Protein AF-G9L454-F1 (afdb_monomer)

Secondary structure (DSSP, 8-state):
-----SSSS--S---TTSSS-HHHHHHHHHHHHHTS--HHHHHHHHHHHSHHHHHHHHHHHHHHHHHHHHHHHHHHHS--TT--THHHHHHHHHHHHHHHHHHHHHHHHHHHHHHHHHHHHHHHHHHHHHHTT-----HHHHHHHHTTPPPPPPPPP--

Mean predicted aligned error: 12.68 Å

Foldseek 3Di:
DDDDPPPPPPPDDDALPPPDDPVRVVVVVVLVVVLPDDVVLVVVVVLLVDPVNLCPPLVVLVVQLVVLVVVLVVVVPPPPVPDDSVVSVVSNVVSVVVSVVVVVVSVVSSVVSVVSNVVSVVVVVVVVVVSVVPPDDDPQNVVCVVVVHDRDDDDDDDD

Solvent-accessible surface area (backbone atoms only — not comparable to full-atom values): 9552 Å² total; per-residue (Å²): 139,86,91,87,84,85,86,81,86,79,89,71,89,76,62,70,72,72,86,52,51,77,66,55,52,49,54,52,55,50,48,60,58,72,57,55,57,57,69,69,58,45,50,48,48,59,39,62,72,36,78,64,55,63,43,66,67,51,48,57,38,47,51,52,19,55,48,31,48,52,47,33,58,53,58,70,70,48,92,55,95,85,65,68,68,60,60,42,45,52,50,20,53,50,33,45,51,51,35,52,52,53,51,51,52,51,51,52,52,52,49,55,52,50,52,52,54,51,52,43,51,54,49,50,56,51,51,58,44,46,52,69,73,53,87,80,77,55,71,64,48,50,52,17,60,78,67,76,42,82,57,78,80,79,78,79,82,84,125

pLDDT: mean 79.15, std 15.91, range [36.22, 98.06]

Sequence (159 aa):
EERKEEGEAEIQEHGPEHWFSKWERQCLAEAEQDEQLPPELQEEAAAAAQPEHKQQKLWPLFQISATAVAQLYKDAGCQQPDLSIWDPFQNAAMAVTSLYKESGDAHQRSFDLGVQVGYQRRIRDVLEWVKKGRSTILREDLISFLCGKVPPAPPPSRT

Radius of gyration: 30.17 Å; Cα contacts (8 Å, |Δi|>4): 59; chains: 1; bounding box: 80×28×90 Å

Organism: Mustela putorius furo (NCBI:txid9669)

Structure (mmCIF, N/CA/C/O backbone):
data_AF-G9L454-F1
#
_entry.id   AF-G9L454-F1
#
loop_
_atom_site.group_PDB
_atom_site.id
_atom_site.type_symbol
_atom_site.label_atom_id
_atom_site.label_alt_id
_atom_site.label_comp_id
_atom_site.label_asym_id
_atom_site.label_entity_id
_atom_site.label_seq_id
_atom_site.pdbx_PDB_ins_code
_atom_site.Cartn_x
_atom_site.Cartn_y
_atom_site.Cartn_z
_atom_site.occupancy
_atom_site.B_iso_or_equiv
_atom_site.auth_seq_id
_atom_site.auth_comp_id
_atom_site.auth_asym_id
_atom_site.auth_atom_id
_atom_site.pdbx_PDB_model_num
ATOM 1 N N . GLU A 1 1 ? -49.046 12.319 51.603 1.00 42.59 1 GLU A N 1
ATOM 2 C CA . GLU A 1 1 ? -48.174 13.242 50.845 1.00 42.59 1 GLU A CA 1
ATOM 3 C C . GLU A 1 1 ? -46.936 13.478 51.686 1.00 42.59 1 GLU A C 1
ATOM 5 O O . GLU A 1 1 ? -47.072 13.519 52.896 1.00 42.59 1 GLU A O 1
ATOM 10 N N . GLU A 1 2 ? -45.704 13.523 51.212 1.00 43.03 2 GLU A N 1
ATOM 11 C CA . GLU A 1 2 ? -45.142 13.746 49.885 1.00 43.03 2 GLU A CA 1
ATOM 12 C C . GLU A 1 2 ? -43.663 13.343 50.014 1.00 43.03 2 GLU A C 1
ATOM 14 O O . GLU A 1 2 ? -43.001 13.776 50.956 1.00 43.03 2 GLU A O 1
ATOM 19 N N . ARG A 1 3 ? -43.153 12.502 49.113 1.00 37.66 3 ARG A N 1
ATOM 20 C CA . ARG A 1 3 ? -41.744 12.492 48.669 1.00 37.66 3 ARG A CA 1
ATOM 21 C C . ARG A 1 3 ? -41.603 11.416 47.603 1.00 37.66 3 ARG A C 1
ATOM 23 O O . ARG A 1 3 ? -41.196 10.286 47.853 1.00 37.66 3 ARG A O 1
ATOM 30 N N . LYS A 1 4 ? -42.052 11.770 46.406 1.00 43.84 4 LYS A N 1
ATOM 31 C CA . LYS A 1 4 ? -41.877 10.992 45.187 1.00 43.84 4 LYS A CA 1
ATOM 32 C C . LYS A 1 4 ? -41.477 11.979 44.100 1.00 43.84 4 LYS A C 1
ATOM 34 O O . LYS A 1 4 ? -42.335 12.369 43.335 1.00 43.84 4 LYS A O 1
ATOM 39 N N . GLU A 1 5 ? -40.223 12.429 44.118 1.00 42.31 5 GLU A N 1
ATOM 40 C CA . GLU A 1 5 ? -39.616 13.234 43.042 1.00 42.31 5 GLU A CA 1
ATOM 41 C C . GLU A 1 5 ? -38.119 13.478 43.331 1.00 42.31 5 GLU A C 1
ATOM 43 O O . GLU A 1 5 ? -37.667 14.596 43.511 1.00 42.31 5 GLU A O 1
ATOM 48 N N . GLU A 1 6 ? -37.314 12.418 43.448 1.00 36.22 6 GLU A N 1
ATOM 49 C CA . GLU A 1 6 ? -35.836 12.556 43.453 1.00 36.22 6 GLU A CA 1
ATOM 50 C C . GLU A 1 6 ? -35.163 11.581 42.463 1.00 36.22 6 GLU A C 1
ATOM 52 O O . GLU A 1 6 ? -33.955 11.396 42.487 1.00 36.22 6 GLU A O 1
ATOM 57 N N . GLY A 1 7 ? -35.936 10.947 41.568 1.00 39.94 7 GLY A N 1
ATOM 58 C CA . GLY A 1 7 ? -35.435 9.911 40.651 1.00 39.94 7 GLY A CA 1
ATOM 59 C C . GLY A 1 7 ? -35.144 10.355 39.214 1.00 39.94 7 GLY A C 1
ATOM 60 O O . GLY A 1 7 ? -34.669 9.537 38.435 1.00 39.94 7 GLY A O 1
ATOM 61 N N . GLU A 1 8 ? -35.442 11.602 38.834 1.00 41.38 8 GLU A N 1
ATOM 62 C CA . GLU A 1 8 ? -35.457 12.013 37.414 1.00 41.38 8 GLU A CA 1
ATOM 63 C C . GLU A 1 8 ? -34.528 13.194 37.075 1.00 41.38 8 GLU A C 1
ATOM 65 O O . GLU A 1 8 ? -34.472 13.619 35.924 1.00 41.38 8 GLU A O 1
ATOM 70 N N . ALA A 1 9 ? -33.745 13.704 38.030 1.00 40.88 9 ALA A N 1
ATOM 71 C CA . ALA A 1 9 ? -32.989 14.951 37.866 1.00 40.88 9 ALA A CA 1
ATOM 72 C C . ALA A 1 9 ? -31.456 14.794 37.885 1.00 40.88 9 ALA A C 1
ATOM 74 O O . ALA A 1 9 ? -30.763 15.671 38.389 1.00 40.88 9 ALA A O 1
ATOM 75 N N . GLU A 1 10 ? -30.904 13.713 37.326 1.00 38.50 10 GLU A N 1
ATOM 76 C CA . GLU A 1 10 ? -29.440 13.597 37.165 1.00 38.50 10 GLU A CA 1
ATOM 77 C C . GLU A 1 10 ? -29.017 13.021 35.804 1.00 38.50 10 GLU A C 1
ATOM 79 O O . GLU A 1 10 ? -27.986 12.375 35.654 1.00 38.50 10 GLU A O 1
ATOM 84 N N . ILE A 1 11 ? -29.809 13.290 34.761 1.00 45.09 11 ILE A N 1
ATOM 85 C CA . ILE A 1 11 ? -29.367 13.139 33.368 1.00 45.09 11 ILE A CA 1
ATOM 86 C C . ILE A 1 11 ? -28.957 14.527 32.874 1.00 45.09 11 ILE A C 1
ATOM 88 O O . ILE A 1 11 ? -29.593 15.120 32.005 1.00 45.09 11 ILE A O 1
ATOM 92 N N . GLN A 1 12 ? -27.916 15.089 33.486 1.00 41.06 12 GLN A N 1
ATOM 93 C CA . GLN A 1 12 ? -27.311 16.331 33.023 1.00 41.06 12 GLN A CA 1
ATOM 94 C C . GLN A 1 12 ? -25.787 16.167 32.969 1.00 41.06 12 GLN A C 1
ATOM 96 O O . GLN A 1 12 ? -25.100 16.127 33.979 1.00 41.06 12 GLN A O 1
ATOM 101 N N . GLU A 1 13 ? -25.296 16.038 31.735 1.00 41.97 13 GLU A N 1
ATOM 102 C CA . GLU A 1 13 ? -23.945 16.411 31.294 1.00 41.97 13 GLU A CA 1
ATOM 103 C C . GLU A 1 13 ? -22.719 15.778 31.973 1.00 41.97 13 GLU A C 1
ATOM 105 O O . GLU A 1 13 ? -21.713 16.444 32.219 1.00 41.97 13 GLU A O 1
ATOM 110 N N . HIS A 1 14 ? -22.703 14.460 32.159 1.00 43.81 14 HIS A N 1
ATOM 111 C CA . HIS A 1 14 ? -21.425 13.773 32.338 1.00 43.81 14 HIS A CA 1
ATOM 112 C C . HIS A 1 14 ? -20.882 13.326 30.981 1.00 43.81 14 HIS A C 1
ATOM 114 O O . HIS A 1 14 ? -21.464 12.469 30.315 1.00 43.81 14 HIS A O 1
ATOM 120 N N . GLY A 1 15 ? -19.761 13.924 30.568 1.00 52.25 15 GLY A N 1
ATOM 121 C CA . GLY A 1 15 ? -19.029 13.529 29.367 1.00 52.25 15 GLY A CA 1
ATOM 122 C C . GLY A 1 15 ? -18.722 12.020 29.329 1.00 52.25 15 GLY A C 1
ATOM 123 O O . GLY A 1 15 ? -18.807 11.338 30.358 1.00 52.25 15 GLY A O 1
ATOM 124 N N . PRO A 1 16 ? -18.330 11.489 28.156 1.00 56.62 16 PRO A N 1
ATOM 125 C CA . PRO A 1 16 ? -18.164 10.050 27.901 1.00 56.62 16 PRO A CA 1
ATOM 126 C C . PRO A 1 16 ? -17.177 9.331 28.842 1.00 56.62 16 PRO A C 1
ATOM 128 O O . PRO A 1 16 ? -17.103 8.110 28.853 1.00 56.62 16 PRO A O 1
ATOM 131 N N . GLU A 1 17 ? -16.442 10.075 29.665 1.00 58.22 17 GLU A N 1
ATOM 132 C CA . GLU A 1 17 ? -15.426 9.599 30.598 1.00 58.22 17 GLU A CA 1
ATOM 133 C C . GLU A 1 17 ? -15.974 8.959 31.885 1.00 58.22 17 GLU A C 1
ATOM 135 O O . GLU A 1 17 ? -15.245 8.221 32.557 1.00 58.22 17 GLU A O 1
ATOM 140 N N . HIS A 1 18 ? -17.221 9.233 32.289 1.00 68.25 18 HIS A N 1
ATOM 141 C CA . HIS A 1 18 ? -17.666 8.879 33.647 1.00 68.25 18 HIS A CA 1
ATOM 142 C C . HIS A 1 18 ? -18.112 7.413 33.812 1.00 68.25 18 HIS A C 1
ATOM 144 O O . HIS A 1 18 ? -17.946 6.862 34.900 1.00 68.25 18 HIS A O 1
ATOM 150 N N . TRP A 1 19 ? -18.602 6.756 32.752 1.00 80.25 19 TRP A N 1
ATOM 151 C CA . TRP A 1 19 ? -19.087 5.367 32.820 1.00 80.25 19 TRP A CA 1
ATOM 152 C C . TRP A 1 19 ? -17.994 4.307 32.642 1.00 80.25 19 TRP A C 1
ATOM 154 O O . TRP A 1 19 ? -18.254 3.127 32.858 1.00 80.25 19 TRP A O 1
ATOM 164 N N . PHE A 1 20 ? -16.776 4.701 32.257 1.00 84.62 20 PHE A N 1
ATOM 165 C CA . PHE A 1 20 ? -15.665 3.764 32.113 1.00 84.62 20 PHE A CA 1
ATOM 166 C C . PHE A 1 20 ? -15.050 3.432 33.473 1.00 84.62 20 PHE A C 1
ATOM 168 O O . PHE A 1 20 ? -14.801 4.301 34.316 1.00 84.62 20 PHE A O 1
ATOM 175 N N . SER A 1 21 ? -14.744 2.160 33.687 1.00 88.19 21 SER A N 1
ATOM 176 C CA . SER A 1 21 ? -13.896 1.714 34.784 1.00 88.19 21 SER A CA 1
ATOM 177 C C . SER A 1 21 ? -12.480 2.287 34.644 1.00 88.19 21 SER A C 1
ATOM 179 O O . SER A 1 21 ? -12.039 2.702 33.572 1.00 88.19 21 SER A O 1
ATOM 181 N N . LYS A 1 22 ? -11.715 2.295 35.743 1.00 88.94 22 LYS A N 1
ATOM 182 C CA . LYS A 1 22 ? -10.304 2.725 35.707 1.00 88.94 22 LYS A CA 1
ATOM 183 C C . LYS A 1 22 ? -9.470 1.903 34.717 1.00 88.94 22 LYS A C 1
ATOM 185 O O . LYS A 1 22 ? -8.605 2.468 34.061 1.00 88.94 22 LYS A O 1
ATOM 190 N N . TRP A 1 23 ? -9.747 0.601 34.617 1.00 90.31 23 TRP A N 1
ATOM 191 C CA . TRP A 1 23 ? -9.059 -0.294 33.688 1.00 90.31 23 TRP A CA 1
ATOM 192 C C . TRP A 1 23 ? -9.394 0.042 32.230 1.00 90.31 23 TRP A C 1
ATOM 194 O O . TRP A 1 23 ? -8.482 0.203 31.429 1.00 90.31 23 TRP A O 1
ATOM 204 N N . GLU A 1 24 ? -10.671 0.260 31.900 1.00 89.44 24 GLU A N 1
ATOM 205 C CA . GLU A 1 24 ? -11.079 0.647 30.540 1.00 89.44 24 GLU A CA 1
ATOM 206 C C . GLU A 1 24 ? -10.456 1.977 30.112 1.00 89.44 24 GLU A C 1
ATOM 208 O O . GLU A 1 24 ? -9.964 2.084 28.993 1.00 89.44 24 GLU A O 1
ATOM 213 N N . ARG A 1 25 ? -10.402 2.973 31.007 1.00 88.56 25 ARG A N 1
ATOM 214 C CA . ARG A 1 25 ? -9.722 4.248 30.717 1.00 88.56 25 ARG A CA 1
ATOM 215 C C . ARG A 1 25 ? -8.241 4.054 30.407 1.00 88.56 25 ARG A C 1
ATOM 217 O O . ARG A 1 25 ? -7.718 4.715 29.516 1.00 88.56 25 ARG A O 1
ATOM 224 N N . GLN A 1 26 ? -7.574 3.149 31.120 1.00 90.12 26 GLN A N 1
ATOM 225 C CA . GLN A 1 26 ? -6.178 2.841 30.844 1.00 90.12 26 GLN A CA 1
ATOM 226 C C .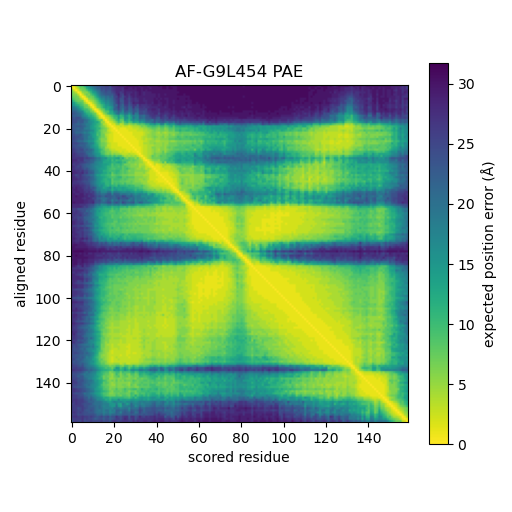 GLN A 1 26 ? -6.012 2.166 29.477 1.00 90.12 26 GLN A C 1
ATOM 228 O O . GLN A 1 26 ? -5.176 2.607 28.696 1.00 90.12 26 GLN A O 1
ATOM 233 N N . CYS A 1 27 ? -6.852 1.185 29.138 1.00 88.50 27 CYS A N 1
ATOM 234 C CA . CYS A 1 27 ? -6.820 0.562 27.813 1.00 88.50 27 CYS A CA 1
ATOM 235 C C . CYS A 1 27 ? -7.097 1.563 26.680 1.00 88.50 27 CYS A C 1
ATOM 237 O O . CYS A 1 27 ? -6.472 1.480 25.628 1.00 88.50 27 CYS A O 1
ATOM 239 N N . LEU A 1 28 ? -8.010 2.519 26.886 1.00 87.56 28 LEU A N 1
ATOM 240 C CA . LEU A 1 28 ? -8.285 3.586 25.918 1.00 87.56 28 LEU A CA 1
ATOM 241 C C . LEU A 1 28 ? -7.071 4.502 25.717 1.00 87.56 28 LEU A C 1
ATOM 243 O O . LEU A 1 28 ? -6.730 4.806 24.578 1.00 87.56 28 LEU A O 1
ATOM 247 N N . ALA A 1 29 ? -6.402 4.900 26.800 1.00 87.25 29 ALA A N 1
ATOM 248 C CA . ALA A 1 29 ? -5.209 5.741 26.734 1.00 87.25 29 ALA A CA 1
ATOM 249 C C . ALA A 1 29 ? -4.009 5.023 26.085 1.00 87.25 29 ALA A C 1
ATOM 251 O O . ALA A 1 29 ? -3.236 5.644 25.358 1.00 87.25 29 ALA A O 1
ATOM 252 N N . GLU A 1 30 ? -3.855 3.720 26.338 1.00 87.56 30 GLU A N 1
ATOM 253 C CA . GLU A 1 30 ? -2.843 2.879 25.686 1.00 87.56 30 GLU A CA 1
ATOM 254 C C . GLU A 1 30 ? -3.127 2.745 24.185 1.00 87.56 30 GLU A C 1
ATOM 256 O O . GLU A 1 30 ? -2.229 2.948 23.371 1.00 87.56 30 GLU A O 1
ATOM 261 N N . ALA A 1 31 ? -4.385 2.502 23.805 1.00 83.50 31 ALA A N 1
ATOM 262 C CA . ALA A 1 31 ? -4.776 2.410 22.403 1.00 83.50 31 ALA A CA 1
ATOM 263 C C . ALA A 1 31 ? -4.582 3.733 21.644 1.00 83.50 31 ALA A C 1
ATOM 265 O O . ALA A 1 31 ? -4.127 3.712 20.509 1.00 83.50 31 ALA A O 1
ATOM 266 N N . GLU A 1 32 ? -4.874 4.886 22.254 1.00 80.94 32 GLU A N 1
ATOM 267 C CA . GLU A 1 32 ? -4.628 6.198 21.634 1.00 80.94 32 GLU A CA 1
ATOM 268 C C . GLU A 1 32 ? -3.138 6.470 21.386 1.00 80.94 32 GLU A C 1
ATOM 270 O O . GLU A 1 32 ? -2.791 7.079 20.373 1.00 80.94 32 GLU A O 1
ATOM 275 N N . GLN A 1 33 ? -2.258 5.992 22.273 1.00 79.69 33 GLN A N 1
ATOM 276 C CA . GLN A 1 33 ? -0.810 6.074 22.075 1.00 79.69 33 GLN A CA 1
ATOM 277 C C . GLN A 1 33 ? -0.314 5.126 20.978 1.00 79.69 33 GLN A C 1
ATOM 279 O O . GLN A 1 33 ? 0.437 5.560 20.106 1.00 79.69 33 GLN A O 1
ATOM 284 N N . ASP A 1 34 ? -0.745 3.862 20.992 1.00 71.56 34 ASP A N 1
ATOM 285 C CA . ASP A 1 34 ? -0.350 2.854 19.994 1.00 71.56 34 ASP A CA 1
ATOM 286 C C . ASP A 1 34 ? -0.918 3.147 18.592 1.00 71.56 34 ASP A C 1
ATOM 288 O O . ASP A 1 34 ? -0.396 2.673 17.578 1.00 71.56 34 ASP A O 1
ATOM 292 N N . GLU A 1 35 ? -1.999 3.924 18.514 1.00 66.69 35 GLU A N 1
ATOM 293 C CA . GLU A 1 35 ? -2.671 4.290 17.268 1.00 66.69 35 GLU A CA 1
ATOM 294 C C . GLU A 1 35 ? -2.049 5.512 16.568 1.00 66.69 35 GLU A C 1
ATOM 296 O O . GLU A 1 35 ? -2.334 5.772 15.391 1.00 66.69 35 GLU A O 1
ATOM 301 N N . GLN A 1 36 ? -1.145 6.236 17.236 1.00 69.12 36 GLN A N 1
ATOM 302 C CA . GLN A 1 36 ? -0.283 7.199 16.558 1.00 69.12 36 GLN A CA 1
ATOM 303 C C . GLN A 1 36 ? 0.736 6.443 15.708 1.00 69.12 36 GLN A C 1
ATOM 305 O O . GLN A 1 36 ? 1.804 6.043 16.172 1.00 69.12 36 GLN A O 1
ATOM 310 N N . LEU A 1 37 ? 0.409 6.274 14.423 1.00 72.56 37 LEU A N 1
ATOM 311 C CA . LEU A 1 37 ? 1.404 5.896 13.430 1.00 72.56 37 LEU A CA 1
ATOM 312 C C . LEU A 1 37 ? 2.597 6.856 13.554 1.00 72.56 37 LEU A C 1
ATOM 314 O O . LEU A 1 37 ? 2.389 8.066 13.716 1.00 72.56 37 LEU A O 1
ATOM 318 N N . PRO A 1 38 ? 3.838 6.348 13.454 1.00 81.25 38 PRO A N 1
ATOM 319 C CA . PRO A 1 38 ? 5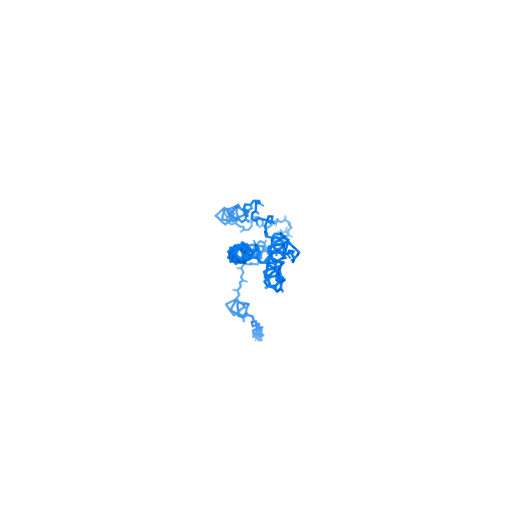.005 7.195 13.298 1.00 81.25 38 PRO A CA 1
ATOM 320 C C . PRO A 1 38 ? 4.716 8.285 12.259 1.00 81.25 38 PRO A C 1
ATOM 322 O O . PRO A 1 38 ? 4.112 7.981 11.224 1.00 81.25 38 PRO A O 1
ATOM 325 N N . PRO A 1 39 ? 5.112 9.543 12.508 1.00 79.31 39 PRO A N 1
ATOM 326 C CA . PRO A 1 39 ? 4.752 10.669 11.647 1.00 79.31 39 PRO A CA 1
ATOM 327 C C . PRO A 1 39 ? 5.138 10.436 10.178 1.00 79.31 39 PRO A C 1
ATOM 329 O O . PRO A 1 39 ? 4.411 10.851 9.281 1.00 79.31 39 PRO A O 1
ATOM 332 N N . GLU A 1 40 ? 6.210 9.682 9.937 1.00 79.19 40 GLU A N 1
ATOM 333 C CA . GLU A 1 40 ? 6.658 9.249 8.610 1.00 79.19 40 GLU A CA 1
ATOM 334 C C . GLU A 1 40 ? 5.625 8.353 7.902 1.00 79.19 40 GLU A C 1
ATOM 336 O O . GLU A 1 40 ? 5.293 8.582 6.741 1.00 79.19 40 GLU A O 1
ATOM 341 N N . LEU A 1 41 ? 5.062 7.364 8.606 1.00 79.69 41 LEU A N 1
ATOM 342 C CA . LEU A 1 41 ? 4.037 6.462 8.068 1.00 79.69 41 LEU A CA 1
ATOM 343 C C . LEU A 1 41 ? 2.680 7.160 7.934 1.00 79.69 41 LEU A C 1
ATOM 345 O O . LEU A 1 41 ? 1.905 6.840 7.035 1.00 79.69 41 LEU A O 1
ATOM 349 N N . GLN A 1 42 ? 2.387 8.127 8.805 1.00 82.50 42 GLN A N 1
ATOM 350 C CA . GLN A 1 42 ? 1.197 8.973 8.706 1.00 82.50 42 GLN A CA 1
ATOM 351 C C . GLN A 1 42 ? 1.245 9.843 7.439 1.00 82.50 42 GLN A C 1
ATOM 353 O O . GLN A 1 42 ? 0.260 9.915 6.700 1.00 82.50 42 GLN A O 1
ATOM 358 N N . GLU A 1 43 ? 2.389 10.479 7.176 1.00 82.69 43 GLU A N 1
ATOM 359 C CA . GLU A 1 43 ? 2.625 11.260 5.963 1.00 82.69 43 GLU A CA 1
ATOM 360 C C . GLU A 1 43 ? 2.583 10.363 4.724 1.00 82.69 43 GLU A C 1
ATOM 362 O O . GLU A 1 43 ? 1.880 10.680 3.764 1.00 82.69 43 GLU A O 1
ATOM 367 N N . GLU A 1 44 ? 3.236 9.197 4.766 1.00 81.38 44 GLU A N 1
ATOM 368 C CA . GLU A 1 44 ? 3.205 8.229 3.669 1.00 81.38 44 GLU A CA 1
ATOM 369 C C . GLU A 1 44 ? 1.786 7.708 3.404 1.00 81.38 44 GLU A C 1
ATOM 371 O O . GLU A 1 44 ? 1.404 7.555 2.247 1.00 81.38 44 GLU A O 1
ATOM 376 N N . ALA A 1 45 ? 0.962 7.498 4.434 1.00 82.25 45 ALA A N 1
ATOM 377 C CA . ALA A 1 45 ? -0.429 7.074 4.280 1.00 82.25 45 ALA A CA 1
ATOM 378 C C . ALA A 1 45 ? -1.296 8.175 3.658 1.00 82.25 45 ALA A C 1
ATOM 380 O O . ALA A 1 45 ? -2.088 7.905 2.749 1.00 82.25 45 ALA A O 1
ATOM 381 N N . ALA A 1 46 ? -1.129 9.421 4.111 1.00 82.75 46 ALA A N 1
ATOM 382 C CA . ALA A 1 46 ? -1.809 10.579 3.538 1.00 82.75 46 ALA A CA 1
ATOM 383 C C . ALA A 1 46 ? -1.410 10.783 2.070 1.00 82.75 46 ALA A C 1
ATOM 385 O O . ALA A 1 46 ? -2.262 11.008 1.208 1.00 82.75 46 ALA A O 1
ATOM 386 N N . ALA A 1 47 ? -0.125 10.624 1.772 1.00 78.06 47 ALA A N 1
ATOM 387 C CA . ALA A 1 47 ? 0.413 10.689 0.429 1.00 78.06 47 ALA A CA 1
ATOM 388 C C . ALA A 1 47 ? -0.066 9.509 -0.437 1.00 78.06 47 ALA A C 1
ATOM 390 O O . ALA A 1 47 ? -0.445 9.701 -1.586 1.00 78.06 47 ALA A O 1
ATOM 391 N N . ALA A 1 48 ? -0.146 8.294 0.108 1.00 74.38 48 ALA A N 1
ATOM 392 C CA . ALA A 1 48 ? -0.631 7.100 -0.586 1.00 74.38 48 ALA A CA 1
ATOM 393 C C . ALA A 1 48 ? -2.139 7.129 -0.884 1.00 74.38 48 ALA A C 1
ATOM 395 O O . ALA A 1 48 ? -2.581 6.443 -1.815 1.00 74.38 48 ALA A O 1
ATOM 396 N N . ALA A 1 49 ? -2.915 7.893 -0.108 1.00 73.00 49 ALA A N 1
ATOM 397 C CA . ALA A 1 49 ? -4.317 8.192 -0.388 1.00 73.00 49 ALA A CA 1
ATOM 398 C C . ALA A 1 49 ? -4.477 9.170 -1.565 1.00 73.00 49 ALA A C 1
ATOM 400 O O . ALA A 1 49 ? -5.526 9.181 -2.209 1.00 73.00 49 ALA A O 1
ATOM 401 N N . GLN A 1 50 ? -3.436 9.948 -1.881 1.00 73.44 50 GLN A N 1
ATOM 402 C CA . GLN A 1 50 ? -3.389 10.774 -3.081 1.00 73.44 50 GLN A CA 1
ATOM 403 C C . GLN A 1 50 ? -2.885 9.932 -4.268 1.00 73.44 50 GLN A C 1
ATOM 405 O O . GLN A 1 50 ? -1.757 9.429 -4.244 1.00 73.44 50 GLN A O 1
ATOM 410 N N . PRO A 1 51 ? -3.676 9.777 -5.345 1.00 61.16 51 PRO A N 1
ATOM 411 C CA . PRO A 1 51 ? -3.269 8.983 -6.507 1.00 61.16 51 PRO A CA 1
ATOM 412 C C . PRO A 1 51 ? -1.987 9.514 -7.170 1.00 61.16 51 PRO A C 1
ATOM 414 O O . PRO A 1 51 ? -1.229 8.745 -7.762 1.00 61.16 51 PRO A O 1
ATOM 417 N N . GLU A 1 52 ? -1.705 10.808 -7.022 1.00 62.03 52 GLU A N 1
ATOM 418 C CA . GLU A 1 52 ? -0.578 11.481 -7.669 1.00 62.03 52 GLU A CA 1
ATOM 419 C C . GLU A 1 52 ? 0.776 11.136 -7.030 1.00 62.03 52 GLU A C 1
ATOM 421 O O . GLU A 1 52 ? 1.775 11.002 -7.734 1.00 62.03 52 GLU A O 1
ATOM 426 N N . HIS A 1 53 ? 0.835 10.901 -5.716 1.00 63.81 53 HIS A N 1
ATOM 427 C CA . HIS A 1 53 ? 2.113 10.706 -5.020 1.00 63.81 53 HIS A CA 1
ATOM 428 C C . HIS A 1 53 ? 2.756 9.341 -5.314 1.00 63.81 53 HIS A C 1
ATOM 430 O O . HIS A 1 53 ? 3.976 9.231 -5.438 1.00 63.81 53 HIS A O 1
ATOM 436 N N . LYS A 1 54 ? 1.945 8.290 -5.509 1.00 58.81 54 LYS A N 1
ATOM 437 C CA . LYS A 1 54 ? 2.443 6.968 -5.943 1.00 58.81 54 LYS A CA 1
ATOM 438 C C . LYS A 1 54 ? 3.044 7.023 -7.348 1.00 58.81 54 LYS A C 1
ATOM 440 O O . LYS A 1 54 ? 4.012 6.321 -7.638 1.00 58.81 54 LYS A O 1
ATOM 445 N N . GLN A 1 55 ? 2.494 7.878 -8.210 1.00 66.06 55 GLN A N 1
ATOM 446 C CA . GLN A 1 55 ? 3.009 8.075 -9.559 1.00 66.06 55 GLN A CA 1
ATOM 447 C C . GLN A 1 55 ? 4.314 8.878 -9.565 1.00 66.06 55 GLN A C 1
ATOM 449 O O . GLN A 1 55 ? 5.174 8.591 -10.390 1.00 66.06 55 GLN A O 1
ATOM 454 N N . GLN A 1 56 ? 4.531 9.801 -8.622 1.00 70.00 56 GLN A N 1
ATOM 455 C CA . GLN A 1 56 ? 5.701 10.693 -8.635 1.00 70.00 56 GLN A CA 1
ATOM 456 C C . GLN A 1 56 ? 7.062 9.976 -8.616 1.00 70.00 56 GLN A C 1
ATOM 458 O O . GLN A 1 56 ? 7.993 10.460 -9.256 1.00 70.00 56 GLN A O 1
ATOM 463 N N . LYS A 1 57 ? 7.200 8.823 -7.941 1.00 76.19 57 LYS A N 1
ATOM 464 C CA . LYS A 1 57 ? 8.475 8.071 -7.910 1.00 76.19 57 LYS A CA 1
ATOM 465 C C . LYS A 1 57 ? 8.633 7.052 -9.039 1.00 76.19 57 LYS 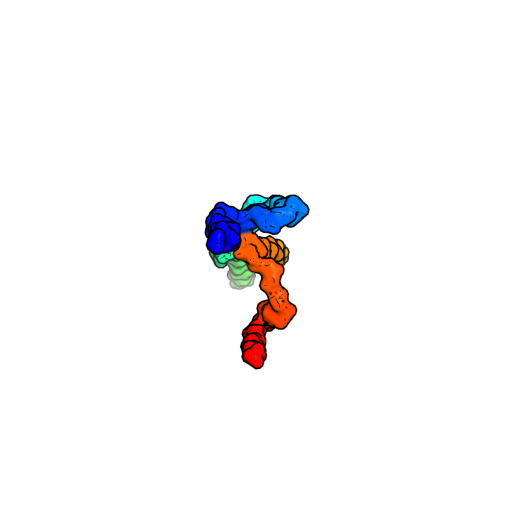A C 1
ATOM 467 O O . LYS A 1 57 ? 9.715 6.941 -9.609 1.00 76.19 57 LYS A O 1
ATOM 472 N N . LEU A 1 58 ? 7.578 6.306 -9.374 1.00 89.88 58 LEU A N 1
ATOM 473 C CA . LEU A 1 58 ? 7.662 5.239 -10.382 1.00 89.88 58 LEU A CA 1
ATOM 474 C C . LEU A 1 58 ? 7.560 5.764 -11.814 1.00 89.88 58 LEU A C 1
ATOM 476 O O . LEU A 1 58 ? 8.154 5.185 -12.723 1.00 89.88 58 LEU A O 1
ATOM 480 N N . TRP A 1 59 ? 6.838 6.865 -12.029 1.00 91.44 59 TRP A N 1
ATOM 481 C CA . TRP A 1 59 ? 6.652 7.433 -13.359 1.00 91.44 59 TRP A CA 1
ATOM 482 C C . TRP A 1 59 ? 7.971 7.864 -14.023 1.00 91.44 59 TRP A C 1
ATOM 484 O O . TRP A 1 59 ? 8.199 7.461 -15.165 1.00 91.44 59 TRP A O 1
ATOM 494 N N . PRO A 1 60 ? 8.899 8.567 -13.343 1.00 93.31 60 PRO A N 1
ATOM 495 C CA . PRO A 1 60 ? 10.203 8.875 -13.926 1.00 93.31 60 PRO A CA 1
ATOM 496 C C . PRO A 1 60 ? 11.009 7.622 -14.287 1.00 93.31 60 PRO A C 1
ATOM 498 O O . PRO A 1 60 ? 11.610 7.565 -15.357 1.00 93.31 60 PRO A O 1
ATOM 501 N N . LEU A 1 61 ? 10.990 6.581 -13.445 1.00 94.69 61 LEU A N 1
ATOM 502 C CA . LEU A 1 61 ? 11.677 5.314 -13.732 1.00 94.69 61 LEU A CA 1
ATOM 503 C C . LEU A 1 61 ? 11.077 4.602 -14.945 1.00 94.69 61 LEU A C 1
ATOM 505 O O . LEU A 1 61 ? 11.809 4.038 -15.763 1.00 94.69 61 LEU A O 1
ATOM 509 N N . PHE A 1 62 ? 9.755 4.665 -15.094 1.00 95.88 62 PHE A N 1
ATOM 510 C CA . PHE A 1 62 ? 9.067 4.181 -16.281 1.00 95.88 62 PHE A CA 1
ATOM 511 C C . PHE A 1 62 ? 9.504 4.955 -17.527 1.00 95.88 62 PHE A C 1
ATOM 513 O O . PHE A 1 62 ? 9.874 4.336 -18.523 1.00 95.88 62 PHE A O 1
ATOM 520 N N . GLN A 1 63 ? 9.542 6.289 -17.464 1.00 96.44 63 GLN A N 1
ATOM 521 C CA . GLN A 1 63 ? 9.989 7.130 -18.576 1.00 96.44 63 GLN A CA 1
ATOM 522 C C . GLN A 1 63 ? 11.441 6.840 -18.974 1.00 96.44 63 GLN A C 1
ATOM 524 O O . GLN A 1 63 ? 11.730 6.701 -20.165 1.00 96.44 63 GLN A O 1
ATOM 529 N N . ILE A 1 64 ? 12.345 6.707 -17.998 1.00 96.75 64 ILE A N 1
ATOM 530 C CA . ILE A 1 64 ? 13.753 6.353 -18.230 1.00 96.75 64 ILE A CA 1
ATOM 531 C C . ILE A 1 64 ? 13.843 4.985 -18.907 1.00 96.75 64 ILE A C 1
ATOM 533 O O . ILE A 1 64 ? 14.527 4.847 -19.918 1.00 96.75 64 ILE A O 1
ATOM 537 N N . SER A 1 65 ? 13.108 3.994 -18.400 1.00 97.88 65 SER A N 1
ATOM 538 C CA . SER A 1 65 ? 13.095 2.638 -18.958 1.00 97.88 65 SER A CA 1
ATOM 539 C C . SER A 1 65 ? 12.559 2.615 -20.388 1.00 97.88 65 SER A C 1
ATOM 541 O O . SER A 1 65 ? 13.207 2.072 -21.279 1.00 97.88 65 SER A O 1
ATOM 543 N N . ALA A 1 66 ? 11.414 3.256 -20.636 1.00 97.62 66 ALA A N 1
ATOM 544 C CA . ALA A 1 66 ? 10.813 3.344 -21.963 1.00 97.62 66 ALA A CA 1
ATOM 545 C C . ALA A 1 66 ? 11.737 4.061 -22.959 1.00 97.62 66 ALA A C 1
ATOM 547 O O . ALA A 1 66 ? 11.901 3.609 -24.092 1.00 97.62 66 ALA A O 1
ATOM 548 N N . THR A 1 67 ? 12.391 5.141 -22.522 1.00 96.75 67 THR A N 1
ATOM 549 C CA . THR A 1 67 ? 13.350 5.882 -23.349 1.00 96.75 67 THR A CA 1
ATOM 550 C C . THR A 1 67 ? 14.578 5.036 -23.660 1.00 96.75 67 THR A C 1
ATOM 552 O O . THR A 1 67 ? 14.972 4.957 -24.819 1.00 96.75 67 THR A O 1
ATOM 555 N N . ALA A 1 68 ? 15.166 4.364 -22.667 1.00 96.19 68 ALA A N 1
ATOM 556 C CA . ALA A 1 68 ? 16.343 3.523 -22.869 1.00 96.19 68 ALA A CA 1
ATOM 557 C C . ALA A 1 68 ? 16.054 2.359 -23.832 1.00 96.19 68 ALA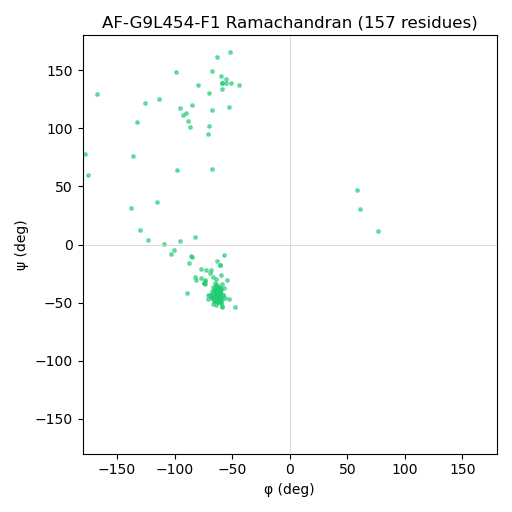 A C 1
ATOM 559 O O . ALA A 1 68 ? 16.858 2.081 -24.720 1.00 96.19 68 ALA A O 1
ATOM 560 N N . VAL A 1 69 ? 14.872 1.738 -23.726 1.00 96.06 69 VAL A N 1
ATOM 561 C CA . VAL A 1 69 ? 14.423 0.706 -24.672 1.00 96.06 69 VAL A CA 1
ATOM 562 C C . VAL A 1 69 ? 14.232 1.288 -26.075 1.00 96.06 69 VAL A C 1
ATOM 564 O O . VAL A 1 69 ? 14.691 0.691 -27.044 1.00 96.06 69 VAL A O 1
ATOM 567 N N . ALA A 1 70 ? 13.608 2.459 -26.214 1.00 95.19 70 ALA A N 1
ATOM 568 C CA . ALA A 1 70 ? 13.442 3.096 -27.520 1.00 95.19 70 ALA A CA 1
ATOM 569 C C . ALA A 1 70 ? 14.791 3.438 -28.182 1.00 95.19 70 ALA A C 1
ATOM 571 O O . ALA A 1 70 ? 14.955 3.205 -29.381 1.00 95.19 70 ALA A O 1
ATOM 572 N N . GLN A 1 71 ? 15.763 3.943 -27.412 1.00 90.25 71 GLN A N 1
ATOM 573 C CA . GLN A 1 71 ? 17.107 4.240 -27.923 1.00 90.25 71 GLN A CA 1
ATOM 574 C C . GLN A 1 71 ? 17.846 2.972 -28.356 1.00 90.25 71 GLN A C 1
ATOM 576 O O . GLN A 1 71 ? 18.443 2.974 -29.425 1.00 90.25 71 GLN A O 1
ATOM 581 N N . LEU A 1 72 ? 17.726 1.866 -27.609 1.00 90.50 72 LEU A N 1
ATOM 582 C CA . LEU A 1 72 ? 18.314 0.582 -28.003 1.00 90.50 72 LEU A CA 1
ATOM 583 C C . LEU A 1 72 ? 17.905 0.175 -29.429 1.00 90.50 72 LEU A C 1
ATOM 585 O O . LEU A 1 72 ? 18.760 -0.187 -30.232 1.00 90.50 72 LEU A O 1
ATOM 589 N N . TYR A 1 73 ? 16.617 0.270 -29.772 1.00 87.44 73 TYR A N 1
ATOM 590 C CA . TYR A 1 73 ? 16.144 -0.079 -31.118 1.00 87.44 73 TYR A CA 1
ATOM 591 C C . TYR A 1 73 ? 16.500 0.967 -32.176 1.00 87.44 73 TYR A C 1
ATOM 593 O O . TYR A 1 73 ? 16.750 0.616 -33.330 1.00 87.44 73 TYR A O 1
ATOM 601 N N . LYS A 1 74 ? 16.531 2.248 -31.800 1.00 85.06 74 LYS A N 1
ATOM 602 C CA . LYS A 1 74 ? 16.910 3.333 -32.707 1.00 85.06 74 LYS A CA 1
ATOM 603 C C . LYS A 1 74 ? 18.382 3.231 -33.113 1.00 85.06 74 LYS A C 1
ATOM 605 O O . LYS A 1 74 ? 18.684 3.314 -34.302 1.00 85.06 74 LYS A O 1
ATOM 610 N N . ASP A 1 75 ? 19.269 2.997 -32.152 1.00 75.06 75 ASP A N 1
ATOM 611 C CA . ASP A 1 75 ? 20.715 2.943 -32.374 1.00 75.06 75 ASP A CA 1
ATOM 612 C C . ASP A 1 75 ? 21.135 1.614 -33.019 1.00 75.06 75 ASP A C 1
ATOM 614 O O . ASP A 1 75 ? 22.045 1.596 -33.840 1.00 75.06 75 ASP A O 1
ATOM 618 N N . ALA A 1 76 ? 20.400 0.522 -32.767 1.00 68.06 76 ALA A N 1
ATOM 619 C CA . ALA A 1 76 ? 20.578 -0.751 -33.471 1.00 68.06 76 ALA A CA 1
ATOM 620 C C . ALA A 1 76 ? 20.210 -0.690 -34.969 1.00 68.06 76 ALA A C 1
ATOM 622 O O . ALA A 1 76 ? 20.733 -1.467 -35.767 1.00 68.06 76 ALA A O 1
ATOM 623 N N . GLY A 1 77 ? 19.294 0.206 -35.360 1.00 63.25 77 GLY A N 1
ATOM 624 C CA . GLY A 1 77 ? 18.877 0.403 -36.755 1.00 63.25 77 GLY A CA 1
ATOM 625 C C . GLY A 1 77 ? 19.735 1.403 -37.540 1.00 63.25 77 GLY A C 1
ATOM 626 O O . GLY A 1 77 ? 19.682 1.423 -38.772 1.00 63.25 77 GLY A O 1
ATOM 627 N N . CYS A 1 78 ? 20.533 2.227 -36.855 1.00 63.91 78 CYS A N 1
ATOM 628 C CA . CYS A 1 78 ? 21.442 3.183 -37.479 1.00 63.91 78 CYS A CA 1
ATOM 629 C C . CYS A 1 78 ? 22.786 2.494 -37.743 1.00 63.91 78 CYS A C 1
ATOM 631 O O . CYS A 1 78 ? 23.551 2.251 -36.819 1.00 63.91 78 CYS A O 1
ATOM 633 N N . GLN A 1 79 ? 23.077 2.172 -39.005 1.00 57.47 79 GLN A N 1
ATOM 634 C CA . GLN A 1 79 ? 24.304 1.494 -39.449 1.00 57.47 79 GLN A CA 1
ATOM 635 C C . GLN A 1 79 ? 25.566 2.368 -39.283 1.00 57.47 79 GLN A C 1
ATOM 637 O O . GLN A 1 79 ? 26.185 2.766 -40.266 1.00 57.47 79 GLN A O 1
ATOM 642 N N . GLN A 1 80 ? 25.943 2.707 -38.052 1.00 60.91 80 GLN A N 1
ATOM 643 C CA . GLN A 1 80 ? 27.253 3.272 -37.740 1.00 60.91 80 GLN A CA 1
ATOM 644 C C . GLN A 1 80 ? 28.183 2.110 -37.357 1.00 60.91 80 GLN A C 1
ATOM 646 O O . GLN A 1 80 ? 27.957 1.495 -36.316 1.00 60.91 80 GLN A O 1
ATOM 651 N N . PRO A 1 81 ? 29.201 1.776 -38.174 1.00 60.38 81 PRO A N 1
ATOM 652 C CA . PRO A 1 81 ? 30.031 0.578 -37.988 1.00 60.38 81 PRO A CA 1
ATOM 653 C C . PRO A 1 81 ? 30.802 0.509 -36.660 1.00 60.38 81 PRO A C 1
ATOM 655 O O . PRO A 1 81 ? 31.227 -0.575 -36.272 1.00 60.38 81 PRO A O 1
ATOM 658 N N . ASP A 1 82 ? 30.950 1.639 -35.962 1.00 64.50 82 ASP A N 1
ATOM 659 C CA . ASP A 1 82 ? 31.827 1.776 -34.793 1.00 64.50 82 ASP A CA 1
ATOM 660 C C . ASP A 1 82 ? 31.078 1.924 -33.455 1.00 64.50 82 ASP A C 1
ATOM 662 O O . ASP A 1 82 ? 31.709 2.060 -32.405 1.00 64.50 82 ASP A O 1
ATOM 666 N N . LEU A 1 83 ? 29.737 1.904 -33.454 1.00 68.62 83 LEU A N 1
ATOM 667 C CA . LEU A 1 83 ? 28.948 2.023 -32.223 1.00 68.62 83 LEU A CA 1
ATOM 668 C C . LEU A 1 83 ? 28.568 0.644 -31.674 1.00 68.62 83 LEU A C 1
ATOM 670 O O . LEU A 1 83 ? 27.837 -0.130 -32.290 1.00 68.62 83 LEU A O 1
ATOM 674 N N . SER A 1 84 ? 29.064 0.349 -30.472 1.00 81.00 84 SER A N 1
ATOM 675 C CA . SER A 1 84 ? 28.748 -0.876 -29.743 1.00 81.00 84 SER A CA 1
ATOM 676 C C . SER A 1 84 ? 27.278 -0.886 -29.315 1.00 81.00 84 SER A C 1
ATOM 678 O O . SER A 1 84 ? 26.860 -0.103 -28.465 1.00 81.00 84 SER A O 1
ATOM 680 N N . ILE A 1 85 ? 26.496 -1.832 -29.842 1.00 84.81 85 ILE A N 1
ATOM 681 C CA . ILE A 1 85 ? 25.108 -2.088 -29.409 1.00 84.81 85 ILE A CA 1
ATOM 682 C C . ILE A 1 85 ? 25.012 -2.540 -27.940 1.00 84.81 85 ILE A C 1
ATOM 684 O O . ILE A 1 85 ? 23.935 -2.537 -27.342 1.00 84.81 85 ILE A O 1
ATOM 688 N N . TRP A 1 86 ? 26.142 -2.928 -27.347 1.00 87.62 86 TRP A N 1
ATOM 689 C CA . TRP A 1 86 ? 26.204 -3.412 -25.978 1.00 87.62 86 TRP A CA 1
ATOM 690 C C . TRP A 1 86 ? 25.881 -2.325 -24.948 1.00 87.62 86 TRP A C 1
ATOM 692 O O . TRP A 1 86 ? 25.126 -2.594 -24.015 1.00 87.62 86 TRP A O 1
ATOM 702 N N . ASP A 1 87 ? 26.379 -1.098 -25.121 1.00 88.50 87 ASP A N 1
ATOM 703 C CA . ASP A 1 87 ? 26.172 -0.038 -24.125 1.00 88.50 87 ASP A CA 1
ATOM 704 C C . ASP A 1 87 ? 24.695 0.407 -24.046 1.00 88.50 87 ASP A C 1
ATOM 706 O O . ASP A 1 87 ? 24.148 0.456 -22.936 1.00 88.50 87 ASP A O 1
ATOM 710 N N . PRO A 1 88 ? 23.982 0.638 -25.175 1.00 90.56 88 PRO A N 1
ATOM 711 C CA . PRO A 1 88 ? 22.538 0.883 -2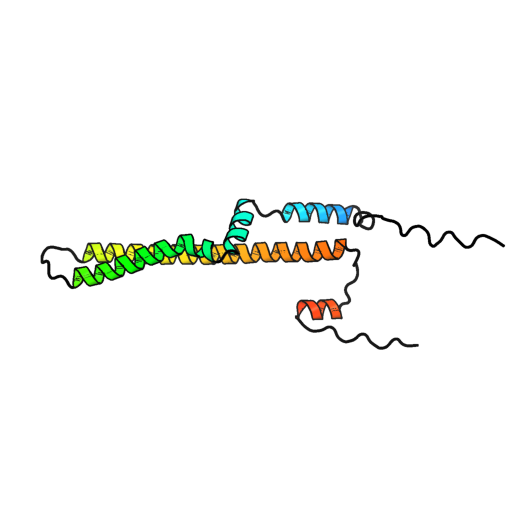5.153 1.00 90.56 88 PRO A CA 1
ATOM 712 C C . PRO A 1 88 ? 21.742 -0.287 -24.567 1.00 90.56 88 PRO A C 1
ATOM 714 O O . PRO A 1 88 ? 20.775 -0.069 -23.833 1.00 90.56 88 PRO A O 1
ATOM 717 N N . PHE A 1 89 ? 22.155 -1.529 -24.847 1.00 92.56 89 PHE A N 1
ATOM 718 C CA . PHE A 1 89 ? 21.504 -2.719 -24.302 1.00 92.56 89 PHE A CA 1
ATOM 719 C C . PHE A 1 89 ? 21.653 -2.785 -22.782 1.00 92.56 89 PHE A C 1
ATOM 721 O O . PHE A 1 89 ? 20.663 -2.956 -22.068 1.00 92.56 89 PHE A O 1
ATOM 728 N N . GLN A 1 90 ? 22.875 -2.595 -22.282 1.00 95.25 90 GLN A N 1
ATOM 729 C CA . GLN A 1 90 ? 23.165 -2.597 -20.855 1.00 95.25 90 GLN A CA 1
ATOM 730 C C . GLN A 1 90 ? 22.381 -1.490 -20.140 1.00 95.25 90 GLN A C 1
ATOM 732 O O . GLN A 1 90 ? 21.780 -1.743 -19.096 1.00 95.25 90 GLN A O 1
ATOM 737 N N . ASN A 1 91 ? 22.322 -0.285 -20.714 1.00 94.88 91 ASN A N 1
ATOM 738 C CA . ASN A 1 91 ? 21.541 0.821 -20.162 1.00 94.88 91 ASN A CA 1
ATOM 739 C C . ASN A 1 91 ? 20.040 0.489 -20.077 1.00 94.88 91 ASN A C 1
ATOM 741 O O . ASN A 1 91 ? 19.430 0.655 -19.019 1.00 94.88 91 ASN A O 1
ATOM 745 N N . ALA A 1 92 ? 19.453 -0.042 -21.154 1.00 97.44 92 ALA A N 1
ATOM 746 C CA . ALA A 1 92 ? 18.051 -0.457 -21.167 1.00 97.44 92 ALA A CA 1
ATOM 747 C C . ALA A 1 92 ? 17.764 -1.558 -20.132 1.00 97.44 92 ALA A C 1
ATOM 749 O O . ALA A 1 92 ? 16.803 -1.452 -19.367 1.00 97.44 92 ALA A O 1
ATOM 750 N N . ALA A 1 93 ? 18.624 -2.577 -20.048 1.00 97.94 93 ALA A N 1
ATOM 751 C CA . ALA A 1 93 ? 18.488 -3.661 -19.079 1.00 97.94 93 ALA A CA 1
ATOM 752 C C . ALA A 1 93 ? 18.571 -3.158 -17.627 1.00 97.94 93 ALA A C 1
ATOM 754 O O . ALA A 1 93 ? 17.763 -3.563 -16.785 1.00 97.94 93 ALA A O 1
ATOM 755 N N . MET A 1 94 ? 19.502 -2.245 -17.327 1.00 97.81 94 MET A N 1
ATOM 756 C CA . MET A 1 94 ? 19.624 -1.632 -16.000 1.00 97.81 94 MET A CA 1
ATOM 757 C C . MET A 1 94 ? 18.401 -0.785 -15.645 1.00 97.81 94 MET A C 1
ATOM 759 O O . MET A 1 94 ? 17.883 -0.914 -14.536 1.00 97.81 94 MET A O 1
ATOM 763 N N . ALA A 1 95 ? 17.914 0.047 -16.569 1.00 97.81 95 ALA A N 1
ATOM 764 C CA . ALA A 1 95 ? 16.740 0.885 -16.339 1.00 97.81 95 ALA A CA 1
ATOM 765 C C . ALA A 1 95 ? 15.496 0.038 -16.019 1.00 97.81 95 ALA A C 1
ATOM 767 O O . ALA A 1 95 ? 14.854 0.254 -14.990 1.00 97.81 95 ALA A O 1
ATOM 768 N N . VAL A 1 96 ? 15.227 -0.993 -16.830 1.00 98.06 96 VAL A N 1
ATOM 769 C CA . VAL A 1 96 ? 14.097 -1.916 -16.625 1.00 98.06 96 VAL A CA 1
ATOM 770 C C . VAL A 1 96 ? 14.235 -2.690 -15.312 1.00 98.06 96 VAL A C 1
ATOM 772 O O . VAL A 1 96 ? 13.258 -2.845 -14.582 1.00 98.06 96 VAL A O 1
ATOM 775 N N . THR A 1 97 ? 15.446 -3.139 -14.970 1.00 98.00 97 THR A N 1
ATOM 776 C CA . THR A 1 97 ? 15.697 -3.847 -13.705 1.00 98.00 97 THR A CA 1
ATOM 777 C C . THR A 1 97 ? 15.433 -2.948 -12.498 1.00 98.00 97 THR A C 1
ATOM 779 O O . THR A 1 97 ? 14.811 -3.387 -11.530 1.00 98.00 97 THR A O 1
ATOM 782 N N . SER A 1 98 ? 15.880 -1.692 -12.550 1.00 96.50 98 SER A N 1
ATOM 783 C CA . SER A 1 98 ? 15.635 -0.708 -11.492 1.00 96.50 98 SER A CA 1
ATOM 784 C C . SER A 1 98 ? 14.147 -0.398 -11.345 1.00 96.50 98 SER A C 1
ATOM 786 O O . SER A 1 98 ? 13.639 -0.400 -10.226 1.00 96.50 98 SER A O 1
ATOM 788 N N . LEU A 1 99 ? 13.430 -0.213 -12.461 1.00 96.19 99 LEU A N 1
ATOM 789 C CA . LEU A 1 99 ? 11.978 -0.031 -12.451 1.00 96.19 99 LEU A CA 1
ATOM 790 C C . LEU A 1 99 ? 11.264 -1.225 -11.808 1.00 96.19 99 LEU A C 1
ATOM 792 O O . LEU A 1 99 ? 10.404 -1.024 -10.955 1.00 96.19 99 LEU A O 1
ATOM 796 N N . TYR A 1 100 ? 11.626 -2.454 -12.185 1.00 96.44 100 TYR A N 1
ATOM 797 C CA . TYR A 1 100 ? 11.020 -3.659 -11.621 1.00 96.44 100 TYR A CA 1
ATOM 798 C C . TYR A 1 100 ? 11.215 -3.729 -10.102 1.00 96.44 100 TYR A C 1
ATOM 800 O O . TYR A 1 100 ? 10.237 -3.885 -9.371 1.00 96.44 100 TYR A O 1
ATOM 808 N N . LYS A 1 101 ? 12.453 -3.545 -9.625 1.00 95.62 101 LYS A N 1
ATOM 809 C CA . LYS A 1 101 ? 12.773 -3.569 -8.191 1.00 95.62 101 LYS A CA 1
ATOM 810 C C . LYS A 1 101 ? 11.992 -2.510 -7.416 1.00 95.62 101 LYS A C 1
ATOM 812 O O . LYS A 1 101 ? 11.255 -2.859 -6.501 1.00 95.62 101 LYS A O 1
ATOM 817 N N . GLU A 1 102 ? 12.072 -1.248 -7.840 1.00 93.06 102 GLU A N 1
ATOM 818 C CA . GLU A 1 102 ? 11.383 -0.158 -7.142 1.00 93.06 102 GLU A CA 1
ATOM 819 C C . GLU A 1 102 ? 9.858 -0.334 -7.183 1.00 93.06 102 GLU A C 1
ATOM 821 O O . GLU A 1 102 ? 9.177 -0.030 -6.208 1.00 93.06 102 GLU A O 1
ATOM 826 N N . SER A 1 103 ? 9.303 -0.868 -8.279 1.00 92.62 103 SER A N 1
ATOM 827 C CA . SER A 1 103 ? 7.865 -1.149 -8.372 1.00 92.62 103 SER A CA 1
ATOM 828 C C . SER A 1 103 ? 7.412 -2.239 -7.398 1.00 92.62 103 SER A C 1
ATOM 830 O O . SER A 1 103 ? 6.362 -2.089 -6.771 1.00 92.62 103 SER A O 1
ATOM 832 N N . GLY A 1 104 ? 8.211 -3.297 -7.228 1.00 93.38 104 GLY A N 1
ATOM 833 C CA . GLY A 1 104 ? 7.948 -4.358 -6.258 1.00 93.38 104 GLY A CA 1
ATOM 834 C C . GLY A 1 104 ? 8.002 -3.836 -4.825 1.0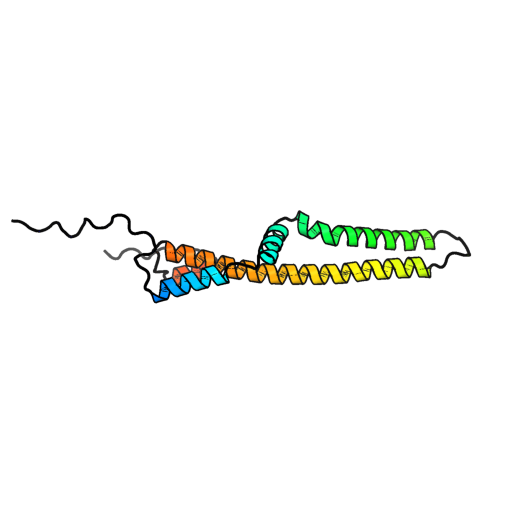0 93.38 104 GLY A C 1
ATOM 835 O O . GLY A 1 104 ? 7.052 -4.030 -4.065 1.00 93.38 104 GLY A O 1
ATOM 836 N N . ASP A 1 105 ? 9.055 -3.091 -4.489 1.00 91.50 105 ASP A N 1
ATOM 837 C CA . ASP A 1 105 ? 9.231 -2.507 -3.157 1.00 91.50 105 ASP A CA 1
ATOM 838 C C . ASP A 1 105 ? 8.121 -1.501 -2.831 1.00 91.50 105 ASP A C 1
ATOM 840 O O . ASP A 1 105 ? 7.579 -1.503 -1.727 1.00 91.50 105 ASP A O 1
ATOM 844 N N . ALA A 1 106 ? 7.739 -0.654 -3.792 1.00 88.25 106 ALA A N 1
ATOM 845 C CA . ALA A 1 106 ? 6.648 0.302 -3.622 1.00 88.25 106 ALA A CA 1
ATOM 846 C C . ALA A 1 106 ? 5.288 -0.390 -3.440 1.00 88.25 106 ALA A C 1
ATOM 848 O O . ALA A 1 106 ? 4.466 0.078 -2.646 1.00 88.25 106 ALA A O 1
ATOM 849 N N . HIS A 1 107 ? 5.043 -1.496 -4.151 1.00 88.75 107 HIS A N 1
ATOM 850 C CA . HIS A 1 107 ? 3.823 -2.284 -3.992 1.00 88.75 107 HIS A CA 1
ATOM 851 C C . HIS A 1 107 ? 3.752 -2.928 -2.607 1.00 88.75 107 HIS A C 1
ATOM 853 O O . HIS A 1 107 ? 2.739 -2.774 -1.926 1.00 88.75 107 HIS A O 1
ATOM 859 N N . GLN A 1 108 ? 4.834 -3.579 -2.171 1.00 91.56 108 GLN A N 1
ATOM 860 C CA . GLN A 1 108 ? 4.909 -4.219 -0.859 1.00 91.56 108 GLN A CA 1
ATOM 861 C C . GLN A 1 108 ? 4.736 -3.194 0.269 1.00 91.56 108 GLN A C 1
ATOM 863 O O . GLN A 1 108 ? 3.852 -3.356 1.106 1.00 91.56 108 GLN A O 1
ATOM 868 N N . ARG A 1 109 ? 5.478 -2.077 0.224 1.00 89.56 109 ARG A N 1
ATOM 869 C CA . ARG A 1 109 ? 5.334 -0.971 1.187 1.00 89.56 109 ARG A CA 1
ATOM 870 C C . ARG A 1 109 ? 3.906 -0.433 1.238 1.00 89.56 109 ARG A C 1
ATOM 872 O O . ARG A 1 109 ? 3.347 -0.270 2.317 1.00 89.56 109 ARG A O 1
ATOM 879 N N . SER A 1 110 ? 3.287 -0.210 0.076 1.00 87.25 110 SER A N 1
ATOM 880 C CA . SER A 1 110 ? 1.897 0.261 0.003 1.00 87.25 110 SER A CA 1
ATOM 881 C C . SER A 1 110 ? 0.906 -0.743 0.593 1.00 87.25 110 SER A C 1
ATOM 883 O O . SER A 1 110 ? -0.079 -0.335 1.207 1.00 87.25 110 SER A O 1
ATOM 885 N N . PHE A 1 111 ? 1.132 -2.041 0.376 1.00 89.88 111 PHE A N 1
ATOM 886 C CA . PHE A 1 111 ? 0.293 -3.103 0.917 1.00 89.88 111 PHE A CA 1
ATOM 887 C C . PHE A 1 111 ? 0.397 -3.158 2.444 1.00 89.88 111 PHE A C 1
ATOM 889 O O . PHE A 1 111 ? -0.627 -3.078 3.123 1.00 89.88 111 PHE A O 1
ATOM 896 N N . ASP A 1 112 ? 1.617 -3.207 2.979 1.00 91.12 112 ASP A N 1
ATOM 897 C CA . ASP A 1 112 ? 1.870 -3.284 4.421 1.00 91.12 112 ASP A CA 1
ATOM 898 C C . ASP A 1 112 ? 1.332 -2.048 5.152 1.00 91.12 112 ASP A C 1
ATOM 900 O O . ASP A 1 112 ? 0.640 -2.169 6.167 1.00 91.12 112 ASP A O 1
ATOM 904 N N . LEU A 1 113 ? 1.552 -0.860 4.581 1.00 89.75 113 LEU A N 1
ATOM 905 C CA . LEU A 1 113 ? 0.992 0.386 5.094 1.00 89.75 113 LEU A CA 1
ATOM 906 C C . LEU A 1 113 ? -0.540 0.365 5.076 1.00 89.75 113 LEU A C 1
ATOM 908 O O . LEU A 1 113 ? -1.179 0.763 6.047 1.00 89.75 113 LEU A O 1
ATOM 912 N N . GLY A 1 114 ? -1.147 -0.141 3.998 1.00 90.00 114 GLY A N 1
ATOM 913 C CA . GLY A 1 114 ? -2.598 -0.296 3.898 1.00 90.00 114 GLY A CA 1
ATOM 914 C C . GLY A 1 114 ? -3.171 -1.220 4.976 1.00 90.00 114 GLY A C 1
ATOM 915 O O . GLY A 1 114 ? -4.207 -0.906 5.566 1.00 90.00 114 GLY A O 1
ATOM 916 N N . VAL A 1 115 ? -2.482 -2.323 5.281 1.00 91.62 115 VAL A N 1
ATOM 917 C CA . VAL A 1 115 ? -2.858 -3.240 6.369 1.00 91.62 115 VAL A CA 1
ATOM 918 C C . VAL A 1 115 ? -2.775 -2.538 7.726 1.00 91.62 115 VAL A C 1
ATOM 920 O O . VAL A 1 115 ? -3.733 -2.607 8.500 1.00 91.62 115 VAL A O 1
ATOM 923 N N . GLN A 1 116 ? -1.679 -1.827 8.009 1.00 89.44 116 GLN A N 1
ATOM 924 C CA . GLN A 1 116 ? -1.496 -1.105 9.272 1.00 89.44 116 GLN A CA 1
ATOM 925 C C . GLN A 1 116 ? -2.536 0.004 9.461 1.00 89.44 116 GLN A C 1
ATOM 927 O O . GLN A 1 116 ? -3.211 0.049 10.490 1.00 89.44 116 GLN A O 1
ATOM 932 N N . VAL A 1 117 ? -2.730 0.858 8.453 1.00 89.25 117 VAL A N 1
ATOM 933 C CA . VAL A 1 117 ? -3.736 1.932 8.481 1.00 89.25 117 VAL A CA 1
ATOM 934 C C . VAL A 1 117 ? -5.143 1.356 8.644 1.00 89.25 117 VAL A C 1
ATOM 936 O O . VAL A 1 117 ? -5.942 1.892 9.410 1.00 89.25 117 VAL A O 1
ATOM 939 N N . GLY A 1 118 ? -5.459 0.250 7.962 1.00 90.00 118 GLY A N 1
ATOM 940 C CA . GLY A 1 118 ? -6.751 -0.425 8.085 1.00 90.00 118 GLY A CA 1
ATOM 941 C C . GLY A 1 118 ? -6.998 -0.997 9.483 1.00 90.00 118 GLY A C 1
ATOM 942 O O . GLY A 1 118 ? -8.097 -0.851 10.021 1.00 90.00 118 GLY A O 1
ATOM 943 N N . TYR A 1 119 ? -5.977 -1.606 10.092 1.00 88.69 119 TYR A N 1
ATOM 944 C CA . TYR A 1 119 ? -6.039 -2.103 11.467 1.00 88.69 119 TYR A CA 1
ATOM 945 C C . TYR A 1 119 ? -6.314 -0.971 12.462 1.00 88.69 119 TYR A C 1
ATOM 947 O O . TYR A 1 119 ? -7.257 -1.076 13.249 1.00 88.69 119 TYR A O 1
ATOM 955 N N . GLN A 1 120 ? -5.552 0.121 12.360 1.00 87.81 120 GLN A N 1
ATOM 956 C CA . GLN A 1 120 ? -5.709 1.292 13.221 1.00 87.81 120 GLN A CA 1
ATOM 957 C C . GLN A 1 120 ? -7.079 1.948 13.037 1.00 87.81 120 GLN A C 1
ATOM 959 O O . GLN A 1 120 ? -7.802 2.175 13.997 1.00 87.81 120 GLN A O 1
ATOM 964 N N . ARG A 1 121 ? -7.522 2.156 11.792 1.00 87.69 121 ARG A N 1
ATOM 965 C CA . ARG A 1 121 ? -8.852 2.716 11.517 1.00 87.69 121 ARG A CA 1
ATOM 966 C C . ARG A 1 121 ? -9.977 1.880 12.129 1.00 87.69 121 ARG A C 1
ATOM 968 O O . ARG A 1 121 ? -10.897 2.435 12.716 1.00 87.69 121 ARG A O 1
ATOM 975 N N . ARG A 1 122 ? -9.906 0.550 12.012 1.00 88.00 122 ARG A N 1
ATOM 976 C CA . ARG A 1 122 ? -10.914 -0.344 12.598 1.00 88.00 122 ARG A CA 1
ATOM 977 C C . ARG A 1 122 ? -10.970 -0.206 14.120 1.00 88.00 122 ARG A C 1
ATOM 979 O O . ARG A 1 122 ? -12.064 -0.230 14.675 1.00 88.00 122 ARG A O 1
ATOM 986 N N . ILE A 1 123 ? -9.818 -0.118 14.789 1.00 87.38 123 ILE A N 1
ATOM 987 C CA . ILE A 1 123 ? -9.759 0.055 16.246 1.00 87.38 123 ILE A CA 1
ATOM 988 C C . ILE A 1 123 ? -10.380 1.392 16.628 1.00 87.38 123 ILE A C 1
ATOM 990 O O . ILE A 1 123 ? -11.334 1.395 17.405 1.00 87.38 123 ILE A O 1
ATOM 994 N N . ARG A 1 124 ? -9.934 2.485 16.002 1.00 87.44 124 ARG A N 1
ATOM 995 C CA . ARG A 1 124 ? -10.505 3.824 16.169 1.00 87.44 124 ARG A CA 1
ATOM 996 C C . ARG A 1 124 ? -12.021 3.841 16.075 1.00 87.44 124 ARG A C 1
ATOM 998 O O . ARG A 1 124 ? -12.684 4.299 16.999 1.00 87.44 124 ARG A O 1
ATOM 1005 N N . ASP A 1 125 ? -12.570 3.301 14.988 1.00 86.62 125 ASP A N 1
ATOM 1006 C CA . ASP A 1 125 ? -14.009 3.316 14.717 1.00 86.62 125 ASP A CA 1
ATOM 1007 C C . ASP A 1 125 ? -14.794 2.582 15.825 1.00 86.62 125 ASP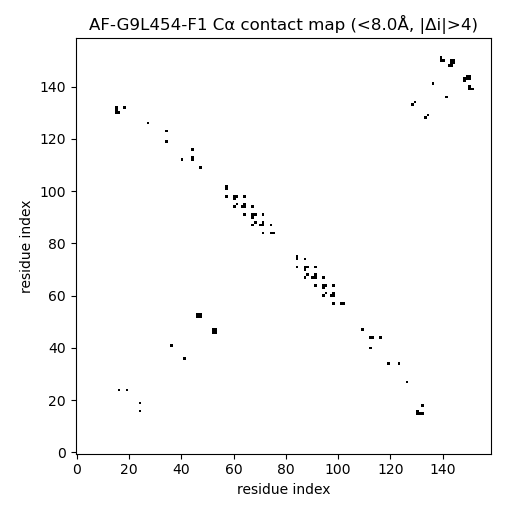 A C 1
ATOM 1009 O O . ASP A 1 125 ? -15.859 3.033 16.259 1.00 86.62 125 ASP A O 1
ATOM 1013 N N . VAL A 1 126 ? -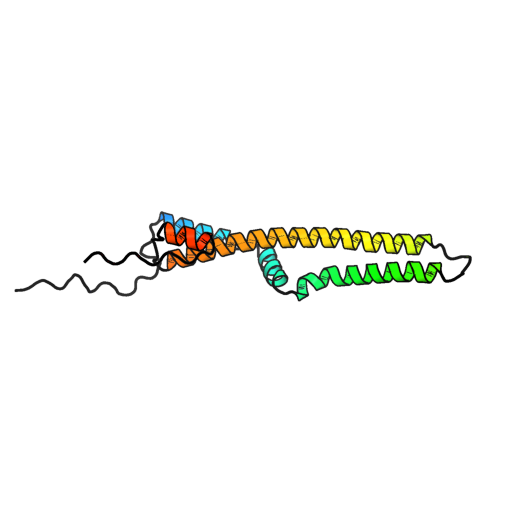14.256 1.463 16.328 1.00 85.75 126 VAL A N 1
ATOM 1014 C CA . VAL A 1 126 ? -14.858 0.700 17.433 1.00 85.75 126 VAL A CA 1
ATOM 1015 C C . VAL A 1 126 ? -14.732 1.453 18.757 1.00 85.75 126 VAL A C 1
ATOM 1017 O O . VAL A 1 126 ? -15.712 1.537 19.497 1.00 85.75 126 VAL A O 1
ATOM 1020 N N . LEU A 1 127 ? -13.571 2.039 19.057 1.00 86.31 127 LEU A N 1
ATOM 1021 C CA . LEU A 1 127 ? -13.367 2.824 20.277 1.00 86.31 127 LEU A CA 1
ATOM 1022 C C . LEU A 1 127 ? -14.259 4.071 20.299 1.00 86.31 127 LEU A C 1
ATOM 1024 O O . LEU A 1 127 ? -14.886 4.357 21.317 1.00 86.31 127 LEU A O 1
ATOM 1028 N N . GLU A 1 128 ? -14.393 4.779 19.178 1.00 86.62 128 GLU A N 1
ATOM 1029 C CA . GLU A 1 128 ? -15.328 5.897 19.026 1.00 86.62 128 GLU A CA 1
ATOM 1030 C C . GLU A 1 128 ? -16.787 5.468 19.214 1.00 86.62 128 GLU A C 1
ATOM 1032 O O . GLU A 1 128 ? -17.593 6.226 19.762 1.00 86.62 128 GLU A O 1
ATOM 1037 N N . TRP A 1 129 ? -17.155 4.264 18.765 1.00 84.31 129 TRP A N 1
ATOM 1038 C CA . TRP A 1 129 ? -18.485 3.707 19.003 1.00 84.31 129 TRP A CA 1
ATOM 1039 C C . TRP A 1 129 ? -18.722 3.423 20.494 1.00 84.31 129 TRP A C 1
ATOM 1041 O O . TRP A 1 129 ? -19.741 3.866 21.031 1.00 84.31 129 TRP A O 1
ATOM 1051 N N . VAL A 1 130 ? -17.769 2.778 21.175 1.00 83.75 130 VAL A N 1
ATOM 1052 C CA . VAL A 1 130 ? -17.843 2.495 22.621 1.00 83.75 130 VAL A CA 1
ATOM 1053 C C . VAL A 1 130 ? -17.935 3.799 23.427 1.00 83.75 130 VAL A C 1
ATOM 1055 O O . VAL A 1 130 ? -18.778 3.927 24.317 1.00 83.75 130 VAL A O 1
ATOM 1058 N N . LYS A 1 131 ? -17.141 4.817 23.066 1.00 83.88 131 LYS A N 1
ATOM 1059 C CA . LYS A 1 131 ? -17.158 6.156 23.686 1.00 83.88 131 LYS A CA 1
ATOM 1060 C C . LYS A 1 131 ? -18.498 6.884 23.564 1.00 83.88 131 LYS A C 1
ATOM 1062 O O . LYS A 1 131 ? -18.744 7.804 24.331 1.00 83.88 131 LYS A O 1
ATOM 1067 N N . LYS A 1 132 ? -19.398 6.482 22.659 1.00 83.69 132 LYS A N 1
ATOM 1068 C CA . LYS A 1 132 ? -20.756 7.056 22.540 1.00 83.69 132 LYS A CA 1
ATOM 1069 C C . LYS A 1 132 ? -21.762 6.453 23.532 1.00 83.69 132 LYS A C 1
ATOM 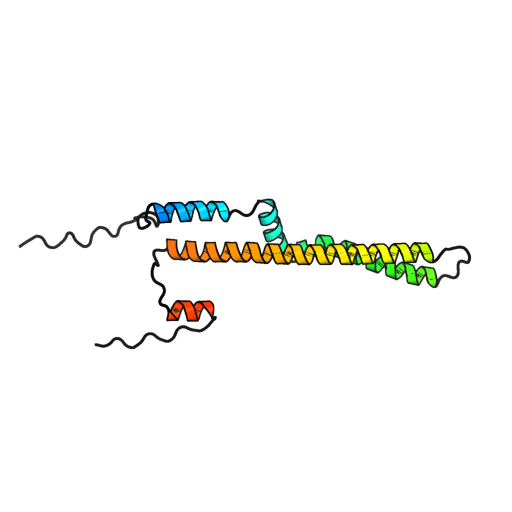1071 O O . LYS A 1 132 ? -22.952 6.735 23.416 1.00 83.69 132 LYS A O 1
ATOM 1076 N N . GLY A 1 133 ? -21.321 5.607 24.466 1.00 73.44 133 GLY A N 1
ATOM 1077 C CA . GLY A 1 133 ? -22.188 4.982 25.474 1.00 73.44 133 GLY A CA 1
ATOM 1078 C C . GLY A 1 133 ? -23.034 3.836 24.930 1.00 73.44 133 GLY A C 1
ATOM 1079 O O . GLY A 1 133 ? -23.957 3.361 25.587 1.00 73.44 133 GLY A O 1
ATOM 1080 N N . ARG A 1 134 ? -22.732 3.378 23.712 1.00 68.69 134 ARG A N 1
ATOM 1081 C CA . ARG A 1 134 ? -23.342 2.191 23.119 1.00 68.69 134 ARG A CA 1
ATOM 1082 C C . ARG A 1 134 ? -22.514 1.003 23.593 1.00 68.69 134 ARG A C 1
ATOM 1084 O O . ARG A 1 134 ? -21.413 0.797 23.106 1.00 68.69 134 ARG A O 1
ATOM 1091 N N . SER A 1 135 ? -23.000 0.277 24.595 1.00 68.88 135 SER A N 1
ATOM 1092 C CA . SER A 1 135 ? -22.245 -0.817 25.231 1.00 68.88 135 SER A CA 1
ATOM 1093 C C . SER A 1 135 ? -22.699 -2.212 24.802 1.00 68.88 135 SER A C 1
ATOM 1095 O O . SER A 1 135 ? -22.051 -3.202 25.129 1.00 68.88 135 SER A O 1
ATOM 1097 N N . THR A 1 136 ? -23.805 -2.316 24.063 1.00 79.44 136 THR A N 1
ATOM 1098 C CA . THR A 1 136 ? -24.402 -3.597 23.669 1.00 79.44 136 THR A CA 1
ATOM 1099 C C . THR A 1 136 ? -24.580 -3.676 22.157 1.00 79.44 136 THR A C 1
ATOM 1101 O O . THR A 1 136 ? -25.254 -2.847 21.552 1.00 79.44 136 THR A O 1
ATOM 1104 N N . ILE A 1 137 ? -23.968 -4.697 21.551 1.00 82.44 137 ILE A N 1
ATOM 1105 C CA . ILE A 1 137 ? -24.224 -5.129 20.172 1.00 82.44 137 ILE A CA 1
ATOM 1106 C C . ILE A 1 137 ? -24.854 -6.515 20.264 1.00 82.44 137 ILE A C 1
ATOM 1108 O O . ILE A 1 137 ? -24.274 -7.409 20.888 1.00 82.44 137 ILE A O 1
ATOM 1112 N N . LEU A 1 138 ? -26.029 -6.707 19.666 1.00 85.88 138 LEU A N 1
ATOM 1113 C CA . LEU A 1 138 ? -26.640 -8.032 19.591 1.00 85.88 138 LEU A CA 1
ATOM 1114 C C . LEU A 1 138 ? -25.806 -8.942 18.681 1.00 85.88 138 LEU A C 1
ATOM 1116 O O . LEU A 1 138 ? -25.163 -8.490 17.732 1.00 85.88 138 LEU A O 1
ATOM 1120 N N . ARG A 1 139 ? -25.805 -10.249 18.956 1.00 89.00 139 ARG A N 1
ATOM 1121 C CA . ARG A 1 139 ? -24.987 -11.218 18.208 1.00 89.00 139 ARG A CA 1
ATOM 1122 C C . ARG A 1 139 ? -25.323 -11.198 16.713 1.00 89.00 139 ARG A C 1
ATOM 1124 O O . ARG A 1 139 ? -24.425 -11.242 15.877 1.00 89.00 139 ARG A O 1
ATOM 1131 N N . GLU A 1 140 ? -26.606 -11.155 16.387 1.00 88.81 140 GLU A N 1
ATOM 1132 C CA . GLU A 1 140 ? -27.146 -11.078 15.033 1.00 88.81 140 GLU A CA 1
ATOM 1133 C C . GLU A 1 140 ? -26.741 -9.790 14.315 1.00 88.81 140 GLU A C 1
ATOM 1135 O O . GLU A 1 140 ? -26.377 -9.853 13.140 1.00 88.81 140 GLU A O 1
ATOM 1140 N N . ASP A 1 141 ? -26.717 -8.659 15.020 1.00 83.94 141 ASP A N 1
ATOM 1141 C CA . ASP A 1 141 ? -26.301 -7.368 14.473 1.00 83.94 141 ASP A CA 1
ATOM 1142 C C . ASP A 1 141 ? -24.803 -7.365 14.181 1.00 83.94 141 ASP A C 1
ATOM 1144 O O . ASP A 1 141 ? -24.386 -6.947 13.101 1.00 83.94 141 ASP A O 1
ATOM 1148 N N . LEU A 1 142 ? -23.994 -7.903 15.100 1.00 85.19 142 LEU A N 1
ATOM 1149 C CA . LEU A 1 142 ? -22.552 -8.033 14.910 1.00 85.19 142 LEU A CA 1
ATOM 1150 C C . LEU A 1 142 ? -22.225 -8.932 13.712 1.00 85.19 142 LEU A C 1
ATOM 1152 O O . LEU A 1 142 ? -21.419 -8.556 12.864 1.00 85.19 142 LEU A O 1
ATOM 1156 N N . ILE A 1 143 ? -22.856 -10.107 13.614 1.00 88.56 143 ILE A N 1
ATOM 1157 C CA . ILE A 1 143 ? -22.660 -11.024 12.480 1.00 88.56 143 ILE A CA 1
ATOM 1158 C C . ILE A 1 143 ? -23.102 -10.356 11.175 1.00 88.56 143 ILE A C 1
ATOM 1160 O O . ILE A 1 143 ? -22.388 -10.428 10.176 1.00 88.56 143 ILE A O 1
ATOM 1164 N N . SER A 1 144 ? -24.253 -9.680 11.179 1.00 87.75 144 SER A N 1
ATOM 1165 C CA . SER A 1 144 ? -24.771 -8.987 9.997 1.00 87.75 144 SER A CA 1
ATOM 1166 C C . SER A 1 144 ? -23.815 -7.884 9.544 1.00 87.75 144 SER A C 1
ATOM 1168 O O . SER A 1 144 ? -23.445 -7.848 8.372 1.00 87.75 144 SER A O 1
ATOM 1170 N N . PHE A 1 145 ? -23.321 -7.066 10.477 1.00 82.69 145 PHE A N 1
ATOM 1171 C CA . PHE A 1 145 ? -22.326 -6.028 10.220 1.00 82.69 145 PHE A CA 1
ATOM 1172 C C . PHE A 1 145 ? -21.028 -6.602 9.635 1.00 82.69 145 PHE A C 1
ATOM 1174 O O . PHE A 1 145 ? -20.602 -6.183 8.560 1.00 82.69 145 PHE A O 1
ATOM 1181 N N . LEU A 1 146 ? -20.433 -7.608 10.288 1.00 85.31 146 LEU A N 1
ATOM 1182 C CA . LEU A 1 146 ? -19.173 -8.223 9.850 1.00 85.31 146 LEU A CA 1
ATOM 1183 C C . LEU A 1 146 ? -19.290 -8.927 8.490 1.00 85.31 146 LEU A C 1
ATOM 1185 O O . LEU A 1 146 ? -18.315 -8.997 7.746 1.00 85.31 146 LEU A O 1
ATOM 1189 N N . CYS A 1 147 ? -20.472 -9.445 8.150 1.00 90.62 147 CYS A N 1
ATOM 1190 C CA . CYS A 1 147 ? -20.725 -10.125 6.880 1.00 90.62 147 CYS A CA 1
ATOM 1191 C C . CYS A 1 147 ? -21.332 -9.219 5.791 1.00 90.62 147 CYS A C 1
ATOM 1193 O O . CYS A 1 147 ? -21.669 -9.724 4.716 1.00 90.62 147 CYS A O 1
ATOM 1195 N N . GLY A 1 148 ? -21.521 -7.918 6.053 1.00 84.88 148 GLY A N 1
ATOM 1196 C CA . GLY A 1 148 ? -22.165 -6.988 5.117 1.00 84.88 148 GLY A CA 1
ATOM 1197 C C . GLY A 1 148 ? -23.611 -7.369 4.773 1.00 84.88 148 GLY A C 1
ATOM 1198 O O . GLY A 1 148 ? -24.068 -7.154 3.650 1.00 84.88 148 GLY A O 1
ATOM 1199 N N . LYS A 1 149 ? -24.320 -8.006 5.708 1.00 85.25 149 LYS A N 1
ATOM 1200 C CA . LYS A 1 149 ? -25.731 -8.385 5.584 1.00 85.25 149 LYS A CA 1
ATOM 1201 C C . LYS A 1 149 ? -26.604 -7.359 6.300 1.00 85.25 149 LYS A C 1
ATOM 1203 O O . LYS A 1 149 ? -26.201 -6.769 7.296 1.00 85.25 149 LYS A O 1
ATOM 1208 N N . VAL A 1 150 ? -27.817 -7.159 5.794 1.00 75.31 150 VAL A N 1
ATOM 1209 C CA . VAL A 1 150 ? -28.831 -6.358 6.489 1.00 75.31 150 VAL A CA 1
ATOM 1210 C C . VAL A 1 150 ? -29.294 -7.147 7.724 1.00 75.31 150 VAL A C 1
ATOM 1212 O O . VAL A 1 150 ? -29.601 -8.333 7.560 1.00 75.31 150 VAL A O 1
ATOM 1215 N N . PRO A 1 151 ? -29.338 -6.542 8.928 1.00 66.94 151 PRO A N 1
ATOM 1216 C CA . PRO A 1 151 ? -29.836 -7.216 10.121 1.00 66.94 151 PRO A CA 1
ATOM 1217 C C . PRO A 1 151 ? -31.259 -7.751 9.911 1.00 66.94 151 PRO A C 1
ATOM 1219 O O . PRO A 1 151 ? -32.064 -7.090 9.243 1.00 66.94 151 PRO A O 1
ATOM 1222 N N . PRO A 1 152 ? -31.598 -8.933 10.454 1.00 66.94 152 PRO A N 1
ATOM 1223 C CA . PRO A 1 152 ? -32.974 -9.408 10.437 1.00 66.94 152 PRO A CA 1
ATOM 1224 C C . PRO A 1 152 ? -33.876 -8.397 11.160 1.00 66.94 152 PRO A C 1
ATOM 1226 O O . PRO A 1 152 ? -33.492 -7.838 12.185 1.00 66.94 152 PRO A O 1
ATOM 1229 N N . ALA A 1 153 ? -35.072 -8.147 10.618 1.00 72.50 153 ALA A N 1
ATOM 1230 C CA . ALA A 1 153 ? -36.034 -7.249 11.252 1.00 72.50 153 ALA A CA 1
ATOM 1231 C C . ALA A 1 153 ? -36.311 -7.704 12.699 1.00 72.50 153 ALA A C 1
ATOM 1233 O O . ALA A 1 153 ? -36.431 -8.915 12.931 1.00 72.50 153 ALA A O 1
ATOM 1234 N N . PRO A 1 154 ? -36.418 -6.771 13.664 1.00 70.94 154 PRO A N 1
ATOM 1235 C CA . PRO A 1 154 ? -36.649 -7.134 15.052 1.00 70.94 154 PRO A CA 1
ATOM 1236 C C . PRO A 1 154 ? -37.952 -7.938 15.175 1.00 70.94 154 PRO A C 1
ATOM 1238 O O . PRO A 1 154 ? -38.938 -7.617 14.501 1.00 70.94 154 PRO A O 1
ATOM 1241 N N . PRO A 1 155 ? -37.978 -8.998 16.005 1.00 71.38 155 PRO A N 1
ATOM 1242 C CA . PRO A 1 155 ? -39.187 -9.779 16.208 1.00 71.38 155 PRO A CA 1
ATOM 1243 C C . PRO A 1 155 ? -40.302 -8.881 16.769 1.00 71.38 155 PRO A C 1
ATOM 1245 O O . PRO A 1 155 ? -40.016 -7.976 17.557 1.00 71.38 155 PRO A O 1
ATOM 1248 N N . PRO A 1 156 ? -41.571 -9.111 16.387 1.00 73.12 156 PRO A N 1
ATOM 1249 C CA . PRO A 1 156 ? -42.680 -8.316 16.893 1.00 73.12 156 PRO A CA 1
ATOM 1250 C C . PRO A 1 156 ? -42.748 -8.421 18.418 1.00 73.12 156 PRO A C 1
ATOM 1252 O O . PRO A 1 156 ? -42.663 -9.518 18.980 1.00 73.12 156 PRO A O 1
ATOM 1255 N N . SER A 1 157 ? -42.909 -7.273 19.076 1.00 71.88 157 SER A N 1
ATOM 1256 C CA . SER A 1 157 ? -43.106 -7.168 20.519 1.00 71.88 157 SER A CA 1
ATOM 1257 C C . SER A 1 157 ? -44.259 -8.083 20.930 1.00 71.88 157 SER A C 1
ATOM 1259 O O . SER A 1 157 ? -45.386 -7.898 20.469 1.00 71.88 157 SER A O 1
ATOM 1261 N N . ARG A 1 158 ? -44.001 -9.082 21.781 1.00 65.00 158 ARG A N 1
ATOM 1262 C CA . ARG A 1 158 ? -45.087 -9.835 22.419 1.00 65.00 158 ARG A CA 1
ATOM 1263 C C . ARG A 1 158 ? -45.768 -8.901 23.422 1.00 65.00 158 ARG A C 1
ATOM 1265 O O . ARG A 1 158 ? -45.191 -8.632 24.471 1.00 65.00 158 ARG A O 1
ATOM 1272 N N . THR A 1 159 ? -46.930 -8.370 23.044 1.00 57.62 159 THR A N 1
ATOM 1273 C CA . THR A 1 159 ? -47.931 -7.791 23.958 1.00 57.62 159 THR A CA 1
ATOM 1274 C C . THR A 1 159 ? -48.446 -8.829 24.935 1.00 57.62 159 THR A C 1
ATOM 1276 O O . THR A 1 159 ? -48.649 -9.981 24.481 1.00 57.62 159 THR A O 1
#

Nearest PDB structures (foldseek):
  2v0o-assembly2_C  TM=3.536E-01  e=9.007E+00  Homo sapiens

InterPro domains:
  IPR029196 HUWE1-associated protein modifying stress responses-like [PF15251] (24-155)
  IPR040308 HUWE1-associated protein modifying stress responses [PTHR31624] (1-153)